Protein AF-A0AA46PYJ1-F1 (afdb_monomer)

Nearest PDB structures (foldseek):
  2r0q-assembly1_F  TM=9.339E-01  e=7.992E-01  Staphylococcus aureus
  3clo-assembly1_B  TM=8.369E-01  e=4.099E-01  Bacteroides thetaiotaomicron VPI-5482
  4zms-assembly1_B  TM=8.557E-01  e=7.992E-01  Streptococcus pneumoniae R6
  1pdn-assembly1_C  TM=9.363E-01  e=2.326E+00  Drosophila melanogaster
  5z4y-assembly1_B  TM=6.888E-01  e=1.275E+00  unclassified

Organism: Bifidobacterium longum subsp. longum (NCBI:txid1679)

Mean predicted aligned error: 5.79 Å

Sequence (46 aa):
MGEVYSHLSEEERQVIQIEVGNGASIRGIGAMLGRSPSSISREIKR

InterPro domains:
  IPR013324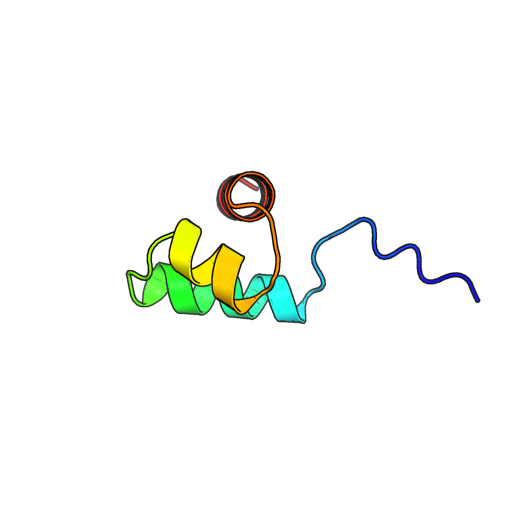 RNA polymerase sigma factor, region 3/4-like [SSF88659] (3-45)
  IPR025246 Transposase IS30-like HTH domain [PF13936] (5-46)

Secondary structure (DSSP, 8-state):
------S--HHHHHHHHHHHHTT--HHHHHHHHT--HHHHHHHHT-

Solvent-accessible surface area (backbone atoms only — not comparable to full-atom values): 2903 Å² total; per-residue (Å²): 133,84,80,77,80,82,59,82,48,73,67,58,50,49,52,49,54,53,38,50,74,72,67,50,51,59,62,56,54,14,62,76,70,76,40,58,42,70,58,54,52,55,57,78,70,106

pLDDT: mean 82.62, std 12.49, range [49.84, 92.31]

Foldseek 3Di:
DDPPPVAQDPVLLVLLVVCVVVVHDLVVSCVVVVHDSVNSVVSVVD

Radius of gyration: 10.63 Å; Cα contacts (8 Å, |Δi|>4): 27; chains: 1; bounding box: 32×17×24 Å

Structure (mmCIF, N/CA/C/O backbone):
data_AF-A0AA46PYJ1-F1
#
_entry.id   AF-A0AA46PYJ1-F1
#
loop_
_atom_site.group_PDB
_atom_site.id
_atom_site.type_symbol
_atom_site.label_atom_id
_atom_site.label_alt_id
_atom_site.label_comp_id
_atom_site.label_asym_id
_atom_site.label_entity_id
_atom_site.label_seq_id
_atom_site.pdbx_PDB_ins_code
_atom_site.Cartn_x
_atom_site.Cartn_y
_atom_site.Cartn_z
_atom_site.occupancy
_atom_site.B_iso_or_equiv
_atom_site.auth_seq_id
_atom_site.auth_comp_id
_atom_site.auth_asym_id
_atom_site.auth_atom_id
_atom_site.pdbx_PDB_model_num
ATOM 1 N N . MET A 1 1 ? 25.515 -3.803 -14.222 1.00 53.47 1 MET A N 1
ATOM 2 C CA . MET A 1 1 ? 25.214 -3.298 -12.868 1.00 53.47 1 MET A CA 1
ATOM 3 C C . MET A 1 1 ? 23.982 -4.035 -12.396 1.00 53.47 1 MET A C 1
ATOM 5 O O . MET A 1 1 ? 22.907 -3.785 -12.915 1.00 53.47 1 MET A O 1
ATOM 9 N N . GLY A 1 2 ? 24.173 -5.065 -11.574 1.00 49.84 2 GLY A N 1
ATOM 10 C CA . GLY A 1 2 ? 23.076 -5.909 -11.114 1.00 49.84 2 GLY A CA 1
ATOM 11 C C . GLY A 1 2 ? 22.316 -5.195 -10.012 1.00 49.84 2 GLY A C 1
ATOM 12 O O . GLY A 1 2 ? 22.789 -5.152 -8.879 1.00 49.84 2 GLY A O 1
ATOM 13 N N . GLU A 1 3 ? 21.161 -4.628 -10.338 1.00 51.31 3 GLU A N 1
ATOM 14 C CA . GLU A 1 3 ? 20.212 -4.211 -9.317 1.00 51.31 3 GLU A CA 1
ATOM 15 C C . GLU A 1 3 ? 19.581 -5.471 -8.736 1.00 51.31 3 GLU A C 1
ATOM 17 O O . GLU A 1 3 ? 18.671 -6.090 -9.288 1.00 51.31 3 GLU A O 1
ATOM 22 N N . VAL A 1 4 ? 20.144 -5.900 -7.615 1.00 50.19 4 VAL A N 1
ATOM 23 C CA . VAL A 1 4 ? 19.574 -6.932 -6.766 1.00 50.19 4 VAL A CA 1
ATOM 24 C C . VAL A 1 4 ? 18.325 -6.319 -6.119 1.00 50.19 4 VAL A C 1
ATOM 26 O O . VAL A 1 4 ? 18.361 -5.880 -4.973 1.00 50.19 4 VAL A O 1
ATOM 29 N N . TYR A 1 5 ? 17.208 -6.276 -6.855 1.00 52.09 5 TYR A N 1
ATOM 30 C CA . TYR A 1 5 ? 15.873 -5.923 -6.347 1.00 52.09 5 TYR A CA 1
ATOM 31 C C . TYR A 1 5 ? 15.349 -7.044 -5.428 1.00 52.09 5 TYR A C 1
ATOM 33 O O . TYR A 1 5 ? 14.360 -7.719 -5.700 1.00 52.09 5 TYR A O 1
ATOM 41 N N . SER A 1 6 ? 16.068 -7.304 -4.334 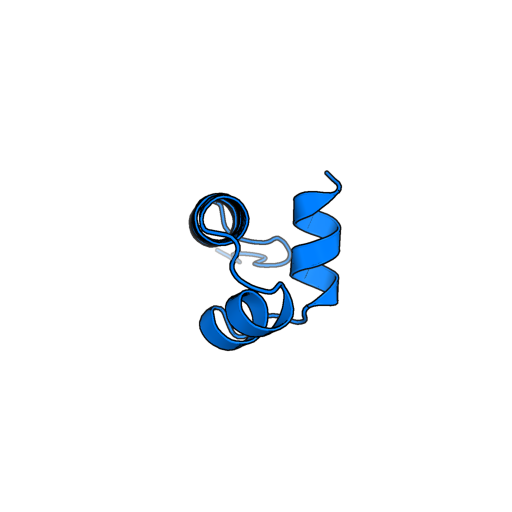1.00 61.56 6 SER A N 1
ATOM 42 C CA . SER A 1 6 ? 15.689 -8.276 -3.296 1.00 61.56 6 SER A CA 1
ATOM 43 C C . SER A 1 6 ? 14.910 -7.632 -2.150 1.00 61.56 6 SER A C 1
ATOM 45 O O . SER A 1 6 ? 14.314 -8.330 -1.331 1.00 61.56 6 SER A O 1
ATOM 47 N N . HIS A 1 7 ? 14.882 -6.300 -2.104 1.00 67.00 7 HIS A N 1
ATOM 48 C CA . HIS A 1 7 ? 14.142 -5.524 -1.124 1.00 67.00 7 HIS A CA 1
ATOM 49 C C . HIS A 1 7 ? 13.157 -4.600 -1.829 1.00 67.00 7 HIS A C 1
ATOM 51 O O . HIS A 1 7 ? 13.395 -4.151 -2.944 1.00 67.00 7 HIS A O 1
ATOM 57 N N . LEU A 1 8 ? 12.031 -4.389 -1.160 1.00 73.81 8 LEU A N 1
ATOM 58 C CA . LEU A 1 8 ? 10.991 -3.444 -1.527 1.00 73.81 8 LEU A CA 1
ATOM 59 C C . LEU A 1 8 ? 11.625 -2.077 -1.818 1.00 73.81 8 LEU A C 1
ATOM 61 O O . LEU A 1 8 ? 12.334 -1.557 -0.948 1.00 73.81 8 LEU A O 1
ATOM 65 N N . SER A 1 9 ? 11.403 -1.541 -3.020 1.00 81.12 9 SER A N 1
ATOM 66 C CA . SER A 1 9 ? 11.940 -0.232 -3.406 1.00 81.12 9 SER A CA 1
ATOM 67 C C . SER A 1 9 ? 11.426 0.854 -2.468 1.00 81.12 9 SER A C 1
ATOM 69 O O . SER A 1 9 ? 10.340 0.728 -1.902 1.00 81.12 9 SER A O 1
ATOM 71 N N . GLU A 1 10 ? 12.173 1.949 -2.322 1.00 82.38 10 GLU A N 1
ATOM 72 C CA . GLU A 1 10 ? 11.714 3.106 -1.539 1.00 82.38 10 GLU A CA 1
ATOM 73 C C . GLU A 1 10 ? 10.357 3.629 -2.024 1.00 82.38 10 GLU A C 1
ATOM 75 O O . GLU A 1 10 ? 9.510 3.989 -1.210 1.00 82.38 10 GLU A O 1
ATOM 80 N N . GLU A 1 11 ? 10.105 3.573 -3.332 1.00 85.00 11 GLU A N 1
ATOM 81 C CA . GLU A 1 11 ? 8.811 3.922 -3.921 1.00 85.00 11 GLU A CA 1
ATOM 82 C C . GLU A 1 11 ? 7.694 2.981 -3.450 1.00 85.00 11 GLU A C 1
ATOM 84 O O . GLU A 1 11 ? 6.670 3.431 -2.939 1.00 85.00 11 GLU A O 1
ATOM 89 N N . GLU A 1 12 ? 7.908 1.664 -3.536 1.00 86.31 12 GLU A N 1
ATOM 90 C CA . GLU A 1 12 ? 6.946 0.668 -3.055 1.00 86.31 12 GLU A CA 1
ATOM 91 C C . GLU A 1 12 ? 6.691 0.826 -1.541 1.00 86.31 12 GLU A C 1
ATOM 93 O O . GLU A 1 12 ? 5.556 0.683 -1.087 1.00 86.31 12 GLU A O 1
ATOM 98 N N . ARG A 1 13 ? 7.719 1.172 -0.751 1.00 87.44 13 ARG A N 1
ATOM 99 C CA . ARG A 1 13 ? 7.594 1.440 0.694 1.00 87.44 13 ARG A CA 1
ATOM 100 C C . ARG A 1 13 ? 6.707 2.649 0.970 1.00 87.44 13 ARG A C 1
ATOM 102 O O . ARG A 1 13 ? 5.849 2.572 1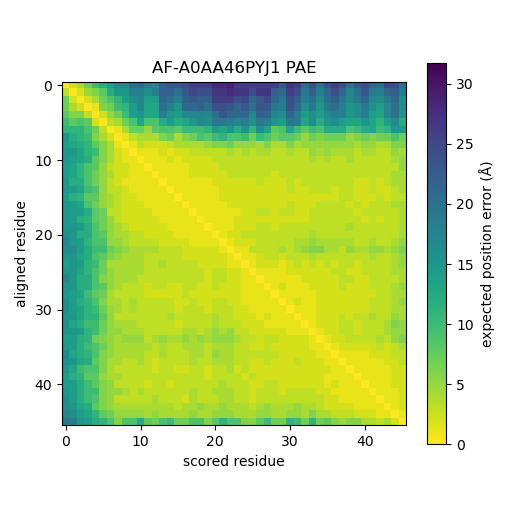.848 1.00 87.44 13 ARG A O 1
ATOM 109 N N . GLN A 1 14 ? 6.897 3.741 0.231 1.00 89.44 14 GLN A N 1
ATOM 110 C CA . GLN A 1 14 ? 6.054 4.928 0.364 1.00 89.44 14 GLN A CA 1
ATOM 111 C C . GLN A 1 14 ? 4.604 4.615 0.006 1.00 89.44 14 GLN A C 1
ATOM 113 O O . GLN A 1 14 ? 3.709 4.949 0.781 1.00 89.44 14 GLN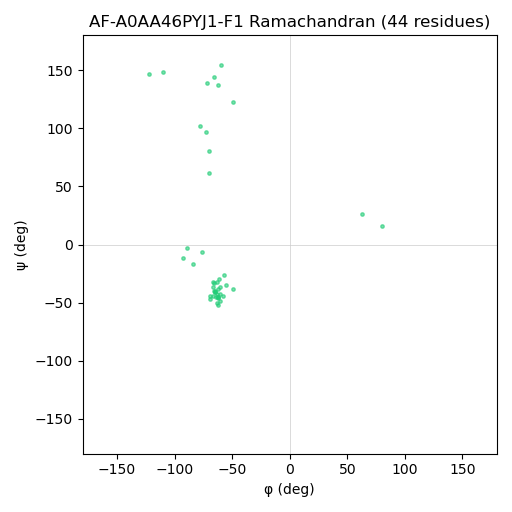 A O 1
ATOM 118 N N . VAL A 1 15 ? 4.370 3.911 -1.107 1.00 90.31 15 VAL A N 1
ATOM 119 C CA . VAL A 1 15 ? 3.017 3.503 -1.513 1.00 90.31 15 VAL A CA 1
ATOM 120 C C . VAL A 1 15 ? 2.355 2.664 -0.420 1.00 90.31 15 VAL A C 1
ATOM 122 O O . VAL A 1 15 ? 1.209 2.925 -0.069 1.00 90.31 15 VAL A O 1
ATOM 125 N N . ILE A 1 16 ? 3.076 1.712 0.181 1.00 89.75 16 ILE A N 1
ATOM 126 C CA . ILE A 1 16 ? 2.546 0.913 1.294 1.00 89.75 16 ILE A CA 1
ATOM 127 C C . ILE A 1 16 ? 2.166 1.790 2.480 1.00 89.75 16 ILE A C 1
ATOM 129 O O . ILE A 1 16 ? 1.079 1.613 3.016 1.00 89.75 16 ILE A O 1
ATOM 133 N N . GLN A 1 17 ? 3.031 2.707 2.919 1.00 89.44 17 GLN A N 1
ATOM 134 C CA . GLN A 1 17 ? 2.731 3.541 4.086 1.00 89.44 17 GLN A CA 1
ATOM 135 C C . GLN A 1 17 ? 1.539 4.470 3.844 1.00 89.44 17 GLN A C 1
ATOM 137 O O . GLN A 1 17 ? 0.693 4.608 4.726 1.00 89.44 17 GLN A O 1
ATOM 142 N N . ILE A 1 18 ? 1.444 5.057 2.647 1.00 92.19 18 ILE A N 1
ATOM 143 C CA . ILE A 1 18 ? 0.315 5.901 2.243 1.00 92.19 18 ILE A CA 1
ATOM 144 C C . ILE A 1 18 ? -0.974 5.081 2.250 1.00 92.19 18 ILE A C 1
ATOM 146 O O . ILE A 1 18 ? -1.939 5.451 2.912 1.00 92.19 18 ILE A O 1
ATOM 150 N N . GLU A 1 19 ? -0.977 3.932 1.578 1.00 92.31 19 GLU A N 1
ATOM 151 C CA . GLU A 1 19 ? -2.168 3.095 1.461 1.00 92.31 19 GLU A CA 1
ATOM 152 C C . GLU A 1 19 ? -2.591 2.486 2.804 1.00 92.31 19 GLU A C 1
ATOM 154 O O . GLU A 1 19 ? -3.780 2.423 3.109 1.00 92.31 19 GLU A O 1
ATOM 159 N N . VAL A 1 20 ? -1.637 2.109 3.659 1.00 89.81 20 VAL A N 1
ATOM 160 C CA . VAL A 1 20 ? -1.925 1.696 5.040 1.00 89.81 20 VAL A CA 1
ATOM 161 C C . VAL A 1 20 ? -2.536 2.853 5.835 1.00 89.81 20 VAL A C 1
ATOM 163 O O . VAL A 1 20 ? -3.518 2.637 6.543 1.00 89.81 20 VAL A O 1
ATOM 166 N N . GLY A 1 21 ? -2.015 4.077 5.692 1.00 90.19 21 GLY A N 1
ATOM 167 C CA . GLY A 1 21 ? -2.586 5.283 6.301 1.00 90.19 21 GLY A CA 1
ATOM 168 C C . GLY A 1 21 ? -3.995 5.613 5.794 1.00 90.19 21 GLY A C 1
ATOM 169 O O . GLY A 1 21 ? -4.832 6.078 6.565 1.00 90.19 21 GLY A O 1
ATOM 170 N N . ASN A 1 22 ? -4.284 5.286 4.533 1.00 91.75 22 ASN A N 1
ATOM 171 C CA . ASN A 1 22 ? -5.609 5.400 3.918 1.00 91.75 22 ASN A CA 1
ATOM 172 C C . ASN A 1 22 ? -6.582 4.284 4.356 1.00 91.75 22 ASN A C 1
ATOM 174 O O . ASN A 1 22 ? -7.757 4.316 3.992 1.00 91.75 22 ASN A O 1
ATOM 178 N N . GLY A 1 23 ? -6.121 3.285 5.120 1.00 91.69 23 GLY A N 1
ATOM 179 C CA . GLY A 1 23 ? -6.928 2.138 5.549 1.00 91.69 23 GLY A CA 1
ATOM 180 C C . GLY A 1 23 ? -7.078 1.043 4.488 1.00 91.69 23 GLY A C 1
ATOM 181 O O . GLY A 1 23 ? -7.952 0.179 4.606 1.00 91.69 23 GLY A O 1
ATOM 182 N N . ALA A 1 24 ? -6.241 1.048 3.449 1.00 91.62 24 ALA A N 1
ATOM 183 C CA . ALA A 1 24 ? -6.244 0.005 2.438 1.00 91.62 24 ALA A CA 1
ATOM 184 C C . ALA A 1 24 ? -5.804 -1.341 3.033 1.00 91.62 24 ALA A C 1
ATOM 186 O O . ALA A 1 24 ? -4.924 -1.451 3.890 1.00 91.62 24 ALA A O 1
ATOM 187 N N . SER A 1 25 ? -6.419 -2.416 2.545 1.00 90.81 25 SER A N 1
ATOM 188 C CA . SER A 1 25 ? -6.073 -3.768 2.980 1.00 90.81 25 SER A CA 1
ATOM 189 C C . SER A 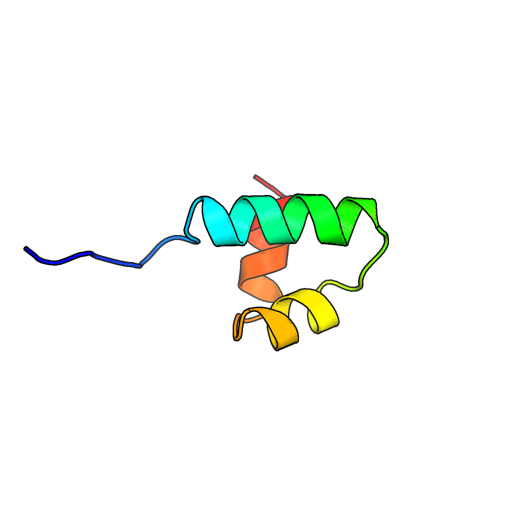1 25 ? -4.715 -4.197 2.426 1.00 90.81 25 SER A C 1
ATOM 191 O O . SER A 1 25 ? -4.460 -4.051 1.234 1.00 90.81 25 SER A O 1
ATOM 193 N N . ILE A 1 26 ? -3.901 -4.875 3.242 1.00 89.94 26 ILE A N 1
ATOM 194 C CA . ILE A 1 26 ? -2.589 -5.437 2.852 1.00 89.94 26 ILE A CA 1
ATOM 195 C C . ILE A 1 26 ? -2.670 -6.262 1.555 1.00 89.94 26 ILE A C 1
ATOM 197 O O . ILE A 1 26 ? -1.772 -6.207 0.717 1.00 89.94 26 ILE A O 1
ATOM 201 N N . ARG A 1 27 ? -3.760 -7.016 1.363 1.00 90.19 27 ARG A N 1
ATOM 202 C CA . ARG A 1 27 ? -4.016 -7.761 0.119 1.00 90.19 27 ARG A CA 1
ATOM 203 C C . ARG A 1 27 ? -4.240 -6.857 -1.094 1.00 90.19 27 ARG A C 1
ATOM 205 O O . ARG A 1 27 ? -3.760 -7.200 -2.166 1.00 90.19 27 ARG A O 1
ATOM 212 N N . GLY A 1 28 ? -4.954 -5.745 -0.931 1.00 91.56 28 GLY A N 1
ATOM 213 C CA . GLY A 1 28 ? -5.187 -4.769 -2.000 1.00 91.56 28 GLY A CA 1
ATOM 214 C C . GLY A 1 28 ? -3.891 -4.080 -2.412 1.00 91.56 28 GLY A C 1
ATOM 215 O O . GLY A 1 28 ? -3.569 -4.038 -3.593 1.00 91.56 28 GLY A O 1
ATOM 216 N N . ILE A 1 29 ? -3.088 -3.674 -1.427 1.00 90.75 29 ILE A N 1
ATOM 217 C CA . ILE A 1 29 ? -1.766 -3.076 -1.651 1.00 90.75 29 ILE A CA 1
ATOM 218 C C . ILE A 1 29 ? -0.830 -4.073 -2.346 1.00 90.75 29 ILE A C 1
ATOM 220 O O . ILE A 1 29 ? -0.164 -3.739 -3.322 1.00 90.75 29 ILE A O 1
ATOM 224 N N . GLY A 1 30 ? -0.817 -5.329 -1.888 1.00 90.38 30 GLY A N 1
ATOM 225 C CA . GLY A 1 30 ? -0.050 -6.396 -2.527 1.00 90.38 30 GLY A CA 1
ATOM 226 C C . GLY A 1 30 ? -0.483 -6.652 -3.972 1.00 90.38 30 GLY A C 1
ATOM 227 O O . GLY A 1 30 ? 0.366 -6.781 -4.846 1.00 90.38 30 GLY A O 1
ATOM 228 N N . ALA A 1 31 ? -1.789 -6.662 -4.251 1.00 90.19 31 ALA A N 1
ATOM 229 C CA . ALA A 1 31 ? -2.302 -6.811 -5.611 1.00 90.19 31 ALA A CA 1
ATOM 230 C C . ALA A 1 31 ? -1.918 -5.624 -6.515 1.00 90.19 31 ALA A C 1
ATOM 232 O O . ALA A 1 31 ? -1.519 -5.845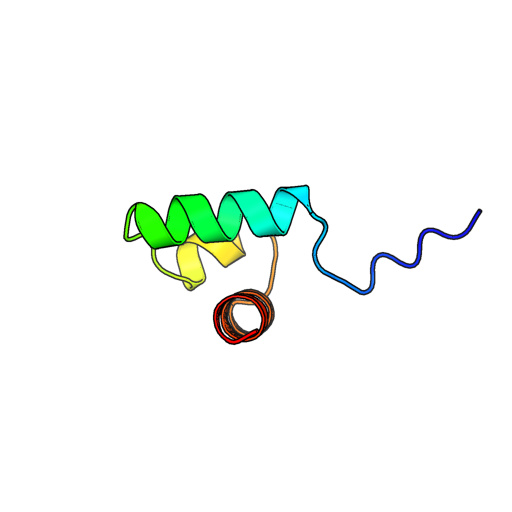 -7.654 1.00 90.19 31 ALA A O 1
ATOM 233 N N . MET A 1 32 ? -1.978 -4.392 -5.997 1.00 88.88 32 MET A N 1
ATOM 234 C CA . MET A 1 32 ? -1.596 -3.172 -6.717 1.00 88.88 32 MET A CA 1
ATOM 235 C C . MET A 1 32 ? -0.100 -3.138 -7.056 1.00 88.88 32 MET A C 1
ATOM 237 O O . MET A 1 32 ? 0.273 -2.755 -8.160 1.00 88.88 32 MET A O 1
ATOM 241 N N . LEU A 1 33 ? 0.752 -3.571 -6.124 1.00 86.31 33 LEU A N 1
ATOM 242 C CA . LEU A 1 33 ? 2.209 -3.595 -6.292 1.00 86.31 33 LEU A CA 1
ATOM 243 C C . LEU A 1 33 ? 2.732 -4.901 -6.918 1.00 86.31 33 LEU A C 1
ATOM 245 O O . LEU A 1 33 ? 3.935 -5.055 -7.107 1.00 86.31 33 LEU A O 1
ATOM 249 N N . GLY A 1 34 ? 1.867 -5.883 -7.195 1.00 88.25 34 GLY A N 1
ATOM 250 C CA . GLY A 1 34 ? 2.294 -7.214 -7.646 1.00 88.25 34 GLY A CA 1
ATOM 251 C C . GLY A 1 34 ? 3.145 -7.966 -6.611 1.00 88.25 34 GLY A C 1
ATOM 252 O O . GLY A 1 34 ? 3.965 -8.817 -6.957 1.00 88.25 34 GLY A O 1
ATOM 253 N N . ARG A 1 35 ? 2.978 -7.651 -5.323 1.00 85.31 35 ARG A N 1
ATOM 254 C CA . ARG A 1 35 ? 3.745 -8.214 -4.208 1.00 85.31 35 ARG A CA 1
ATOM 255 C C . ARG A 1 35 ? 2.898 -9.133 -3.343 1.00 85.31 35 ARG A C 1
ATOM 257 O O . ARG A 1 35 ? 1.710 -8.924 -3.114 1.00 85.31 35 ARG A O 1
ATOM 264 N N . SER A 1 36 ? 3.555 -10.144 -2.777 1.00 88.31 36 SER A N 1
ATOM 265 C CA . SER A 1 36 ? 2.916 -11.006 -1.785 1.00 88.31 36 SER A CA 1
ATOM 266 C C . SER A 1 36 ? 2.507 -10.189 -0.551 1.00 88.31 36 SER A C 1
ATOM 268 O O . SER A 1 36 ? 3.321 -9.405 -0.050 1.00 88.31 36 SER A O 1
ATOM 270 N N . PRO A 1 37 ? 1.305 -10.412 0.014 1.00 86.81 37 PRO A N 1
ATOM 271 C CA . PRO A 1 37 ? 0.872 -9.751 1.246 1.00 86.81 37 PRO A CA 1
ATOM 272 C C . PRO A 1 37 ? 1.837 -9.992 2.418 1.00 86.81 37 PRO A C 1
ATOM 274 O O . PRO A 1 37 ? 1.955 -9.150 3.305 1.00 86.81 37 PRO A O 1
ATOM 277 N N . SER A 1 38 ? 2.587 -11.100 2.410 1.00 86.50 38 SER A N 1
ATOM 278 C CA . SER A 1 38 ? 3.629 -11.377 3.404 1.00 86.50 38 SER A CA 1
ATOM 279 C C . SER A 1 38 ? 4.815 -10.410 3.309 1.00 86.50 38 SER A C 1
ATOM 281 O O . SER A 1 38 ? 5.416 -10.084 4.331 1.00 86.50 38 SER A O 1
ATOM 283 N N . SER A 1 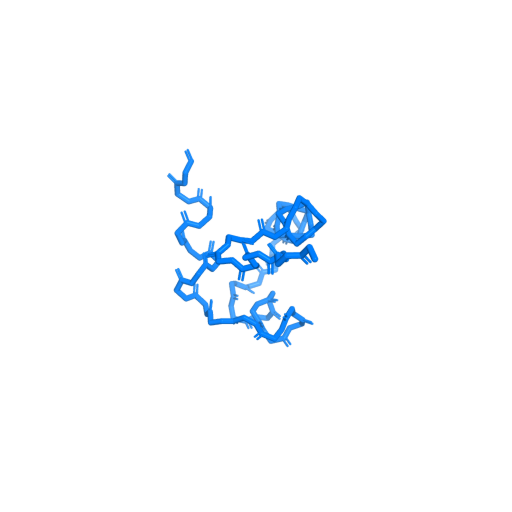39 ? 5.155 -9.928 2.108 1.00 85.69 39 SER A N 1
ATOM 284 C CA . SER A 1 39 ? 6.201 -8.913 1.914 1.00 85.69 39 SER A CA 1
ATOM 285 C C . SER A 1 39 ? 5.759 -7.562 2.460 1.00 85.69 39 SER A C 1
ATOM 287 O O . SER A 1 39 ? 6.511 -6.933 3.196 1.00 85.69 39 SER A O 1
ATOM 289 N N . ILE A 1 40 ? 4.514 -7.174 2.177 1.00 87.88 40 ILE A N 1
ATOM 290 C CA . ILE A 1 40 ? 3.908 -5.940 2.685 1.00 87.88 40 ILE A CA 1
ATOM 291 C C . ILE A 1 40 ? 3.813 -5.976 4.218 1.00 87.88 40 ILE A C 1
ATOM 293 O O . ILE A 1 40 ? 4.223 -5.042 4.893 1.00 87.88 40 ILE A O 1
ATOM 297 N N . SER A 1 41 ? 3.357 -7.092 4.794 1.00 87.19 41 SER A N 1
ATOM 298 C CA . SER A 1 41 ? 3.270 -7.257 6.251 1.00 87.19 41 SER A CA 1
ATOM 299 C C . SER A 1 41 ? 4.638 -7.194 6.944 1.00 87.19 41 SER A C 1
ATOM 301 O O . SER A 1 41 ? 4.754 -6.604 8.016 1.00 87.19 41 SER A O 1
ATOM 303 N N . ARG A 1 42 ? 5.688 -7.760 6.330 1.00 86.69 42 ARG A N 1
ATOM 304 C CA . ARG A 1 42 ? 7.068 -7.645 6.833 1.00 86.69 42 ARG A CA 1
ATOM 305 C C . ARG A 1 42 ? 7.594 -6.215 6.769 1.00 86.69 42 ARG A C 1
ATOM 307 O O . ARG A 1 42 ? 8.385 -5.858 7.631 1.00 86.69 42 ARG A O 1
ATOM 314 N N . GLU A 1 43 ? 7.180 -5.436 5.772 1.00 86.19 43 GLU A N 1
ATOM 315 C CA . GLU A 1 43 ? 7.535 -4.020 5.656 1.00 86.19 43 GLU A CA 1
ATOM 316 C C . GLU A 1 43 ? 6.856 -3.182 6.737 1.00 86.19 43 GLU A C 1
ATOM 318 O O . GLU A 1 43 ? 7.527 -2.436 7.430 1.00 86.19 43 GLU A O 1
ATOM 323 N N . ILE A 1 44 ? 5.552 -3.373 6.950 1.00 83.31 44 ILE A N 1
ATOM 324 C CA . ILE A 1 44 ? 4.787 -2.647 7.979 1.00 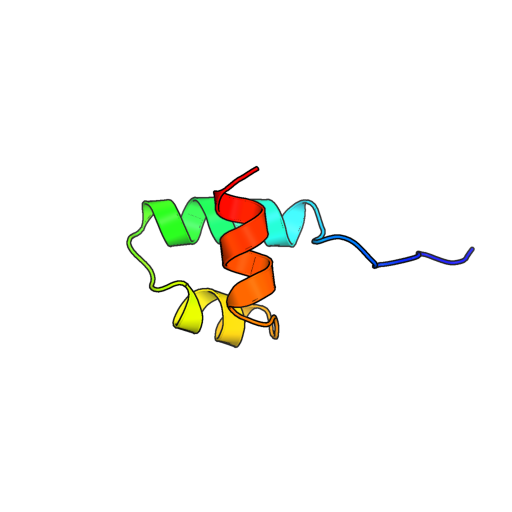83.31 44 ILE A CA 1
ATOM 325 C C . ILE A 1 44 ? 5.324 -2.924 9.394 1.00 83.31 44 ILE A C 1
ATOM 327 O O . ILE A 1 44 ? 5.190 -2.091 10.283 1.00 83.31 44 ILE A O 1
ATOM 331 N N . LYS A 1 45 ? 5.898 -4.111 9.622 1.00 83.44 45 LYS A N 1
ATOM 332 C CA . LYS A 1 45 ? 6.458 -4.512 10.920 1.00 83.44 45 LYS A CA 1
ATOM 333 C C . LYS A 1 45 ? 7.896 -4.016 11.157 1.00 83.44 45 LYS A C 1
ATOM 335 O O . LYS A 1 45 ? 8.352 -4.119 12.295 1.00 83.44 45 LYS A O 1
ATOM 340 N N . ARG A 1 46 ? 8.628 -3.590 10.118 1.00 76.12 46 ARG A N 1
ATOM 341 C CA . ARG A 1 46 ? 9.975 -3.015 10.295 1.00 76.12 46 ARG A CA 1
ATOM 342 C C . ARG A 1 46 ? 9.890 -1.667 10.992 1.00 76.12 46 ARG A C 1
ATOM 344 O O . ARG A 1 46 ? 10.816 -1.419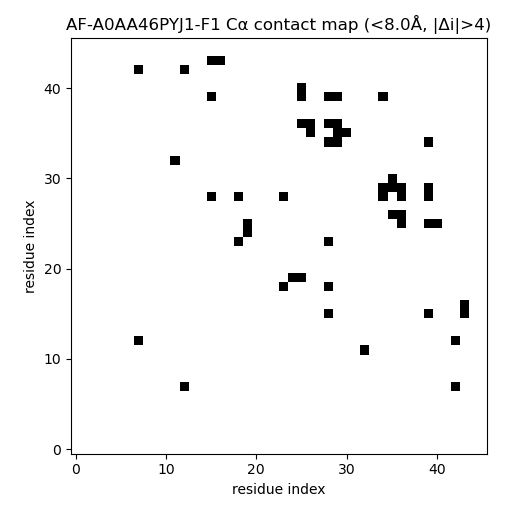 11.791 1.00 76.12 46 ARG A O 1
#